Protein AF-R4U1H7-F1 (afdb_monomer)

Secondary structure (DSSP, 8-state):
-EETTEE-PPPPP-EE-TT--EEPPPSSTT-SS---B-TT---PPPTT-EEE-SS-EEE---HHHHHT--

Nearest PDB structures (foldseek):
  3egb-assembly1_A  TM=9.581E-01  e=1.411E-05  Homo sapiens
  3ega-assembly1_A  TM=9.762E-01  e=1.575E-04  Homo sapiens
  3egb-assembly2_B  TM=9.161E-01  e=8.893E-05  Homo sapiens

Radius of gyration: 14.52 Å; Cα contacts (8 Å, |Δi|>4): 77; chains: 1; bounding box: 33×33×34 Å

InterPro domains:
  IPR006800 Pellino family [PTHR12098] (6-70)
  IPR048334 Pellino, FHA domain [PF04710] (2-70)

Structure (mmCIF, N/CA/C/O backbone):
data_AF-R4U1H7-F1
#
_entry.id   AF-R4U1H7-F1
#
loop_
_atom_site.group_PDB
_atom_site.id
_atom_site.type_sy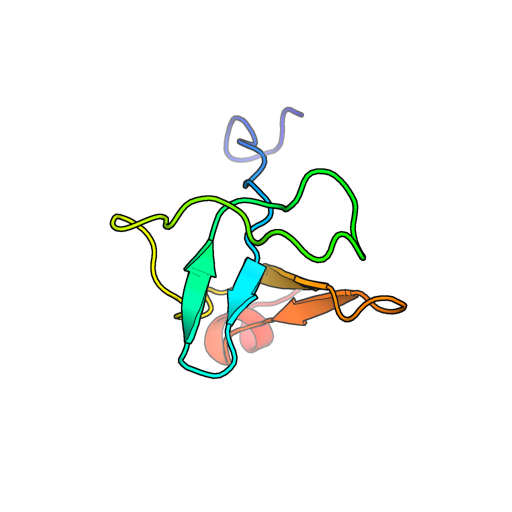mbol
_atom_site.label_atom_id
_atom_site.label_alt_id
_atom_site.label_comp_id
_atom_site.label_asym_id
_atom_site.label_entity_id
_atom_site.label_seq_id
_atom_site.pdbx_PDB_ins_code
_atom_site.Cartn_x
_atom_site.Cartn_y
_atom_site.Cartn_z
_atom_site.occupancy
_atom_site.B_iso_or_equiv
_atom_site.auth_seq_id
_atom_site.auth_comp_id
_atom_site.auth_asym_id
_atom_site.auth_atom_id
_atom_site.pdbx_PDB_model_num
ATOM 1 N N . GLY A 1 1 ? 4.547 19.319 -4.096 1.00 44.50 1 GLY A N 1
ATOM 2 C CA . GLY A 1 1 ? 5.761 20.060 -4.499 1.00 44.50 1 GLY A CA 1
ATOM 3 C C . GLY A 1 1 ? 5.798 20.109 -6.008 1.00 44.50 1 GLY A C 1
ATOM 4 O O . GLY A 1 1 ? 5.333 19.161 -6.623 1.00 44.50 1 GLY A O 1
ATOM 5 N N . GLN A 1 2 ? 6.256 21.205 -6.601 1.00 40.00 2 GLN A N 1
ATOM 6 C CA . GLN A 1 2 ? 6.282 21.362 -8.056 1.00 40.00 2 GLN A CA 1
ATOM 7 C C . GLN A 1 2 ? 7.498 20.619 -8.632 1.00 40.00 2 GLN A C 1
ATOM 9 O O . GLN A 1 2 ? 8.611 20.810 -8.144 1.00 40.00 2 GLN A O 1
ATOM 14 N N . PHE A 1 3 ? 7.294 19.767 -9.636 1.00 62.78 3 PHE A N 1
ATOM 15 C CA . PHE A 1 3 ? 8.372 19.054 -10.327 1.00 62.78 3 PHE A CA 1
ATOM 16 C C . PHE A 1 3 ? 8.235 19.158 -11.847 1.00 62.78 3 PHE A C 1
ATOM 18 O O . PHE A 1 3 ? 7.182 19.528 -12.370 1.00 62.78 3 PHE A O 1
ATOM 25 N N . CYS A 1 4 ? 9.320 18.867 -12.570 1.00 51.09 4 CYS A N 1
ATOM 26 C CA . CYS A 1 4 ? 9.322 18.803 -14.029 1.00 51.09 4 CYS A CA 1
ATOM 27 C C . CYS A 1 4 ? 8.324 17.727 -14.502 1.00 51.09 4 CYS A C 1
ATOM 29 O O . CYS A 1 4 ? 8.605 16.537 -14.432 1.00 51.09 4 CYS A O 1
ATOM 31 N N . GLY A 1 5 ? 7.133 18.154 -14.934 1.00 61.62 5 GLY A N 1
ATOM 32 C CA . GLY A 1 5 ? 6.024 17.268 -15.316 1.00 61.62 5 GLY A CA 1
ATOM 33 C C . GLY A 1 5 ? 4.655 17.660 -14.748 1.00 61.62 5 GLY A C 1
ATOM 34 O O . GLY A 1 5 ? 3.652 17.141 -15.224 1.00 61.62 5 GLY A O 1
ATOM 35 N N . GLY A 1 6 ? 4.584 18.591 -13.784 1.00 62.69 6 GLY A N 1
ATOM 36 C CA . GLY A 1 6 ? 3.320 19.113 -13.247 1.00 62.69 6 GLY A CA 1
ATOM 37 C C . GLY A 1 6 ? 3.282 19.199 -11.719 1.00 62.69 6 GLY A C 1
ATOM 38 O O . GLY A 1 6 ? 4.320 19.230 -11.053 1.00 62.69 6 GLY A O 1
ATOM 39 N N . GLU A 1 7 ? 2.072 19.265 -11.159 1.00 62.91 7 GLU A N 1
ATOM 40 C CA . GLU A 1 7 ? 1.859 19.202 -9.712 1.00 62.91 7 GLU A CA 1
ATOM 41 C C . GLU A 1 7 ? 1.894 17.753 -9.210 1.00 62.91 7 GLU A C 1
ATOM 43 O O . GLU A 1 7 ? 1.193 16.883 -9.727 1.00 62.91 7 GLU A O 1
ATOM 48 N N . ALA A 1 8 ? 2.671 17.499 -8.154 1.00 64.31 8 ALA A N 1
ATOM 49 C CA . ALA A 1 8 ? 2.556 16.263 -7.389 1.00 64.31 8 ALA A CA 1
ATOM 50 C C . ALA A 1 8 ? 1.253 16.243 -6.608 1.00 64.31 8 ALA A C 1
ATOM 52 O O . ALA A 1 8 ? 1.113 17.002 -5.644 1.00 64.31 8 ALA A O 1
ATOM 53 N N . GLN A 1 9 ? 0.360 15.318 -6.932 1.00 71.62 9 GLN A N 1
ATOM 54 C CA . GLN A 1 9 ? -0.648 14.899 -5.970 1.00 71.62 9 GLN A CA 1
ATOM 55 C C . GLN A 1 9 ? -0.067 13.759 -5.137 1.00 71.62 9 GLN A C 1
ATOM 57 O O . GLN A 1 9 ? 0.380 12.744 -5.668 1.00 71.62 9 GLN A O 1
ATOM 62 N N . CYS A 1 10 ? -0.002 13.964 -3.821 1.00 80.56 10 CYS A N 1
ATOM 63 C CA . CYS A 1 10 ? 0.413 12.916 -2.898 1.00 80.56 10 CYS A CA 1
ATOM 64 C C . CYS A 1 10 ? -0.697 11.862 -2.834 1.00 80.56 10 CYS A C 1
ATOM 66 O O . CYS A 1 10 ? -1.850 12.210 -2.579 1.00 80.56 10 CYS A O 1
ATOM 68 N N . GLY A 1 11 ? -0.353 10.595 -3.060 1.00 86.06 11 GLY A N 1
ATOM 69 C CA . GLY A 1 11 ? -1.287 9.492 -2.858 1.00 86.06 11 GLY A CA 1
ATOM 70 C C . GLY A 1 11 ? -1.652 9.319 -1.381 1.00 86.06 11 GLY A C 1
ATOM 71 O O . GLY A 1 11 ? -0.892 9.693 -0.486 1.00 86.06 11 GLY A O 1
ATOM 72 N N . PHE A 1 12 ? -2.814 8.723 -1.121 1.00 93.31 12 PHE A N 1
ATOM 73 C CA . PHE A 1 12 ? -3.219 8.338 0.229 1.00 93.31 12 PHE A CA 1
ATOM 74 C C . PHE A 1 12 ? -2.661 6.961 0.588 1.00 93.31 12 PHE A C 1
ATOM 76 O O . PHE A 1 12 ? -2.621 6.056 -0.243 1.00 93.31 12 PHE A O 1
ATOM 83 N N . TRP A 1 13 ? -2.286 6.776 1.853 1.00 96.94 13 TRP A N 1
ATOM 84 C CA . TRP A 1 13 ? -2.025 5.442 2.380 1.00 96.94 13 TRP A CA 1
ATOM 85 C C . TRP A 1 13 ? -3.338 4.683 2.566 1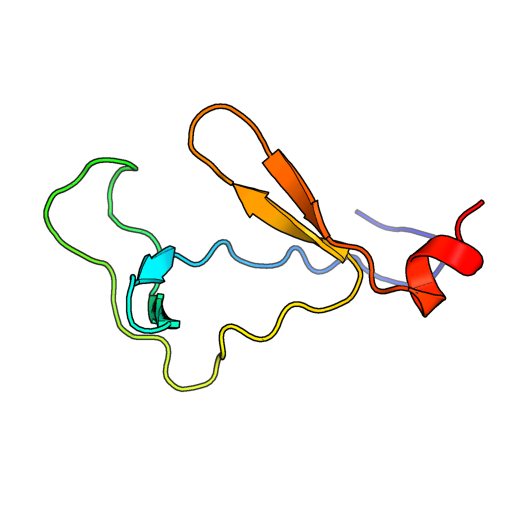.00 96.94 13 TRP A C 1
ATOM 87 O O . TRP A 1 13 ? -4.312 5.215 3.109 1.00 96.94 13 TRP A O 1
ATOM 97 N N . ARG A 1 14 ? -3.332 3.418 2.155 1.00 97.75 14 ARG A N 1
ATOM 98 C CA . ARG A 1 14 ? -4.425 2.467 2.347 1.00 97.75 14 ARG A CA 1
ATOM 99 C C . ARG A 1 14 ? -3.931 1.258 3.119 1.00 97.75 14 ARG A C 1
ATOM 101 O O . ARG A 1 14 ? -2.760 0.895 3.036 1.00 97.75 14 ARG A O 1
ATOM 108 N N . GLU A 1 15 ? -4.834 0.631 3.856 1.00 98.12 15 GLU A N 1
ATOM 109 C CA . GLU A 1 15 ? -4.590 -0.668 4.468 1.00 98.12 15 GLU A CA 1
ATOM 110 C C . GLU A 1 15 ? -5.151 -1.769 3.562 1.00 98.12 15 GLU A C 1
ATOM 112 O O . GLU A 1 15 ? -6.275 -1.663 3.071 1.00 98.12 15 GLU A O 1
ATOM 117 N N . VAL A 1 16 ? -4.376 -2.835 3.349 1.00 98.12 16 VAL A N 1
ATOM 118 C CA . VAL A 1 16 ? -4.799 -3.999 2.561 1.00 98.12 16 VAL A CA 1
ATOM 119 C C . VAL A 1 16 ? -4.952 -5.199 3.489 1.00 98.12 16 VAL A C 1
ATOM 121 O O . VAL A 1 16 ? -4.033 -5.564 4.219 1.00 98.12 16 VAL A O 1
ATOM 124 N N . SER A 1 17 ? -6.133 -5.813 3.475 1.00 97.31 17 SER A N 1
ATOM 125 C CA . SER A 1 17 ? -6.412 -7.023 4.258 1.00 97.31 17 SER A CA 1
ATOM 126 C C . SER A 1 17 ? -5.754 -8.273 3.661 1.00 97.31 17 SER A C 1
ATOM 128 O O . SER A 1 17 ? -5.377 -8.294 2.492 1.00 97.31 17 SER A O 1
ATOM 130 N N . VAL A 1 18 ? -5.712 -9.368 4.429 1.00 97.69 18 VAL A N 1
ATOM 131 C CA . VAL A 1 18 ? -5.219 -10.679 3.953 1.00 97.69 18 VAL A CA 1
ATOM 132 C C . VAL A 1 18 ? -5.969 -11.162 2.703 1.00 97.69 18 VAL A C 1
ATOM 134 O O . VAL A 1 18 ? -5.366 -11.747 1.812 1.00 97.69 18 VAL A O 1
ATOM 137 N N . GLY A 1 19 ? -7.276 -10.889 2.614 1.00 97.50 19 GLY A N 1
ATOM 138 C CA . GLY A 1 19 ? -8.101 -11.222 1.447 1.00 97.50 19 GLY A CA 1
ATOM 139 C C . GLY A 1 19 ? -7.996 -10.228 0.284 1.00 97.50 19 GLY A C 1
ATOM 140 O O . GLY A 1 19 ? -8.740 -10.359 -0.680 1.00 97.50 19 GLY A O 1
ATOM 141 N N . GLY A 1 20 ? -7.130 -9.214 0.375 1.00 97.75 20 GLY A N 1
ATOM 142 C CA . GLY A 1 20 ? -6.923 -8.211 -0.674 1.00 97.75 20 GLY A CA 1
ATOM 143 C C . GLY A 1 20 ? -7.899 -7.030 -0.671 1.00 97.75 20 GLY A C 1
ATOM 144 O O . GLY A 1 20 ? -7.765 -6.145 -1.507 1.00 97.75 20 GLY A O 1
ATOM 145 N N . GLY A 1 21 ? -8.852 -6.967 0.266 1.00 98.25 21 GLY A N 1
ATOM 146 C CA . GLY A 1 21 ? -9.733 -5.800 0.417 1.00 98.25 21 GLY A CA 1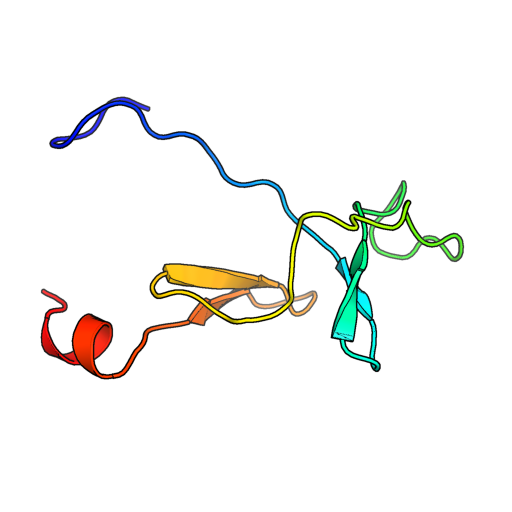
ATOM 147 C C . GLY A 1 21 ? -8.964 -4.539 0.829 1.00 98.25 21 GLY A C 1
ATOM 148 O O . GLY A 1 21 ? -8.050 -4.640 1.653 1.00 98.25 21 GLY A O 1
ATOM 149 N N . VAL A 1 22 ? -9.360 -3.386 0.279 1.00 98.44 22 VAL A N 1
ATOM 150 C CA . VAL A 1 22 ? -8.735 -2.070 0.490 1.00 98.44 22 VAL A CA 1
ATOM 151 C C . VAL A 1 22 ? -9.542 -1.245 1.492 1.00 98.44 22 VAL A C 1
ATOM 153 O O . VAL A 1 22 ? -10.770 -1.165 1.417 1.00 98.44 22 VAL A O 1
ATOM 156 N N . PHE A 1 23 ? -8.842 -0.633 2.445 1.00 98.50 23 PHE A N 1
ATOM 157 C CA . PHE A 1 23 ? -9.431 0.137 3.532 1.00 98.50 23 PHE A CA 1
ATOM 158 C C . PHE A 1 23 ? -8.713 1.474 3.729 1.00 98.50 23 PHE A C 1
ATOM 160 O O . PHE A 1 23 ? -7.520 1.621 3.446 1.00 98.50 23 PHE A O 1
ATOM 167 N N . SER A 1 24 ? -9.424 2.458 4.278 1.00 98.12 24 SER A N 1
ATOM 168 C CA . SER A 1 24 ? -8.786 3.631 4.872 1.00 98.12 24 SER A CA 1
ATOM 169 C C . SER A 1 24 ? -7.877 3.214 6.032 1.00 98.12 24 SER A C 1
ATOM 171 O O . SER A 1 24 ? -8.049 2.145 6.620 1.00 98.12 24 SER A O 1
ATOM 173 N N . LEU A 1 25 ? -6.944 4.086 6.416 1.00 97.81 25 LEU A N 1
ATOM 174 C CA . LEU A 1 25 ? -6.165 3.874 7.633 1.00 97.81 25 LEU A CA 1
ATOM 175 C C . LEU A 1 25 ? -7.070 3.779 8.870 1.00 97.81 25 LEU A C 1
ATOM 177 O O . LEU A 1 25 ? -8.143 4.390 8.931 1.00 97.81 25 LEU A O 1
ATOM 181 N N . ARG A 1 26 ? -6.597 3.025 9.863 1.00 97.94 26 ARG A N 1
ATOM 182 C CA . ARG A 1 26 ? -7.138 3.028 11.227 1.00 97.94 26 ARG A CA 1
ATOM 183 C C . ARG A 1 26 ? -6.765 4.332 11.940 1.00 97.94 26 ARG A C 1
ATOM 185 O O . ARG A 1 26 ? -5.866 5.046 11.502 1.00 97.94 26 ARG A O 1
ATOM 192 N N . GLU A 1 27 ? -7.405 4.603 13.077 1.00 97.06 27 GLU A N 1
ATOM 193 C CA . GLU A 1 27 ? -7.105 5.774 13.924 1.00 97.06 27 GLU A CA 1
ATOM 194 C C . GLU A 1 27 ? -5.627 5.827 14.350 1.00 97.06 27 GLU A C 1
ATOM 196 O O . GLU A 1 27 ? -4.995 6.880 14.342 1.00 97.06 27 GLU A O 1
ATOM 201 N N . SER A 1 28 ? -5.056 4.670 14.686 1.00 96.94 28 SER A N 1
ATOM 202 C CA . SER A 1 28 ? -3.625 4.497 14.922 1.00 96.94 28 SER A CA 1
ATOM 203 C C . SER A 1 28 ? -3.152 3.184 14.310 1.00 96.94 28 SER A C 1
ATOM 205 O O . SER A 1 28 ? -3.943 2.258 14.124 1.00 96.94 28 SER A O 1
ATOM 207 N N . ARG A 1 29 ? -1.851 3.083 14.012 1.00 93.69 29 ARG A N 1
ATOM 208 C CA . ARG A 1 29 ? -1.252 1.958 13.267 1.00 93.69 29 ARG A CA 1
ATOM 209 C C . ARG A 1 29 ? -1.642 0.571 13.797 1.00 93.69 29 ARG A C 1
ATOM 211 O O . ARG A 1 29 ? -1.804 -0.348 13.004 1.00 93.69 29 ARG A O 1
ATOM 218 N N . SER A 1 30 ? -1.816 0.432 15.109 1.00 94.19 30 SER A N 1
ATOM 219 C CA . SER A 1 30 ? -2.113 -0.849 15.767 1.00 94.19 30 SER A CA 1
ATOM 220 C C . SER A 1 30 ? -3.525 -0.927 16.361 1.00 94.19 30 SER A C 1
ATOM 222 O O . SER A 1 30 ? -3.817 -1.871 17.094 1.00 94.19 30 SER A O 1
ATOM 224 N N . ALA A 1 31 ? -4.402 0.049 16.090 1.00 97.56 31 ALA A N 1
ATOM 225 C CA . ALA A 1 31 ? -5.775 0.036 16.599 1.00 97.56 31 ALA A CA 1
ATOM 226 C C . ALA A 1 31 ? -6.508 -1.238 16.154 1.00 97.56 31 ALA A C 1
ATOM 228 O O . ALA A 1 31 ? -6.328 -1.691 15.029 1.00 97.56 31 ALA A O 1
ATOM 229 N N . GLN A 1 32 ? -7.355 -1.822 17.004 1.00 97.06 32 GLN A N 1
ATOM 230 C CA . GLN A 1 32 ? -8.090 -3.048 16.648 1.00 97.06 32 GLN A CA 1
ATOM 231 C C . GLN A 1 32 ? -9.190 -2.794 15.613 1.00 97.06 32 GLN A C 1
ATOM 233 O O . GLN A 1 32 ? -9.510 -3.671 14.812 1.00 97.06 32 GLN A O 1
ATOM 238 N N . GLN A 1 33 ? -9.758 -1.588 15.622 1.00 97.88 33 GLN A N 1
ATOM 239 C CA . GLN A 1 33 ? -10.814 -1.202 14.703 1.00 97.88 33 GLN A CA 1
ATOM 240 C C . GLN A 1 33 ? -10.229 -0.921 13.315 1.00 97.88 33 GLN A C 1
ATOM 242 O O . GLN A 1 33 ? -9.406 -0.021 13.149 1.00 97.88 33 GLN A O 1
ATOM 247 N N . LYS A 1 34 ? -10.674 -1.689 12.315 1.00 96.62 34 LYS A N 1
ATOM 248 C CA . LYS A 1 34 ? -10.332 -1.444 10.908 1.00 96.62 34 LYS A CA 1
ATOM 249 C C . LYS A 1 34 ? -10.921 -0.116 10.418 1.00 96.62 34 LYS A C 1
ATOM 251 O O . LYS A 1 34 ? -11.961 0.317 10.921 1.00 96.62 34 LYS A O 1
ATOM 256 N N . GLY A 1 35 ? -10.285 0.471 9.406 1.00 97.88 35 GLY A N 1
ATOM 257 C CA . GLY A 1 35 ? -10.833 1.607 8.669 1.00 97.88 35 GLY A CA 1
ATOM 258 C C . GLY A 1 35 ? -12.051 1.245 7.809 1.00 97.88 35 GLY A C 1
ATOM 259 O O . GLY A 1 35 ? -12.515 0.100 7.781 1.00 97.88 35 GLY A O 1
ATOM 260 N N . ASN A 1 36 ? -12.565 2.240 7.089 1.00 98.25 36 ASN A N 1
ATOM 261 C CA . ASN A 1 36 ? -13.691 2.075 6.173 1.00 98.25 36 ASN A CA 1
ATOM 262 C C . ASN A 1 36 ? -13.239 1.366 4.894 1.00 98.25 36 ASN A C 1
ATOM 264 O O . ASN A 1 36 ? -12.113 1.568 4.448 1.00 98.25 36 ASN A O 1
ATOM 268 N N . VAL A 1 37 ? -14.118 0.556 4.301 1.00 98.06 37 VAL A N 1
ATOM 269 C CA . VAL A 1 37 ? -13.878 -0.035 2.974 1.00 98.06 37 VAL A CA 1
ATOM 270 C C . VAL A 1 37 ? -13.787 1.088 1.939 1.00 98.06 37 VAL A C 1
ATOM 272 O O . VAL A 1 37 ? -14.548 2.052 2.011 1.00 98.06 37 VAL A O 1
ATOM 275 N N . VAL A 1 38 ? -12.864 0.952 0.989 1.00 98.19 38 VAL A N 1
ATOM 276 C CA . VAL A 1 38 ? -12.718 1.844 -0.168 1.00 98.19 38 VAL A CA 1
ATOM 277 C C . VAL A 1 38 ? -13.071 1.027 -1.409 1.00 98.19 38 VAL A C 1
ATOM 279 O O . VAL A 1 38 ? -12.279 0.197 -1.845 1.00 98.19 38 VAL A O 1
ATOM 282 N N . GLU A 1 39 ? -14.299 1.174 -1.909 1.00 97.12 39 GLU A N 1
ATOM 283 C CA . GLU A 1 39 ? -14.842 0.309 -2.974 1.00 97.12 39 GLU A CA 1
ATOM 284 C C . GLU A 1 39 ? -14.338 0.675 -4.377 1.00 97.12 39 GLU A C 1
ATOM 286 O O . GLU A 1 39 ? -14.379 -0.149 -5.288 1.00 97.12 39 GLU A O 1
ATOM 291 N N . ASP A 1 40 ? -13.861 1.903 -4.553 1.00 97.00 40 ASP A N 1
ATOM 292 C CA . ASP A 1 40 ? -13.371 2.463 -5.811 1.00 97.00 40 ASP A CA 1
ATOM 293 C C . ASP A 1 40 ? -11.869 2.225 -6.051 1.00 97.00 40 ASP A C 1
ATOM 295 O O . ASP A 1 40 ? -11.351 2.557 -7.118 1.00 97.00 40 ASP A O 1
ATOM 299 N N . GLU A 1 41 ? -11.171 1.594 -5.102 1.00 96.75 41 GLU A N 1
ATOM 300 C CA . GLU A 1 41 ? -9.752 1.248 -5.204 1.00 96.75 41 GLU A CA 1
ATOM 301 C C . GLU A 1 41 ? -9.527 -0.274 -5.159 1.00 96.75 41 GLU A C 1
ATOM 303 O O . GLU A 1 41 ? -10.329 -1.042 -4.631 1.00 96.75 41 GLU A O 1
ATOM 308 N N . ASN A 1 42 ? -8.406 -0.732 -5.722 1.00 97.06 42 ASN A N 1
ATOM 309 C CA . ASN A 1 42 ? -8.019 -2.145 -5.745 1.00 97.06 42 ASN A CA 1
ATOM 310 C C . ASN A 1 42 ? -6.570 -2.336 -5.268 1.00 97.06 42 ASN A C 1
ATOM 312 O O . ASN A 1 42 ? -5.824 -1.376 -5.092 1.00 97.06 42 ASN A O 1
ATOM 316 N N . ASN A 1 43 ? -6.169 -3.587 -5.045 1.00 97.44 43 ASN A N 1
ATOM 317 C CA . ASN A 1 43 ? -4.843 -3.947 -4.542 1.00 97.44 43 ASN A CA 1
ATOM 318 C C . ASN A 1 43 ? -3.823 -4.282 -5.651 1.00 97.44 43 ASN A C 1
ATOM 320 O O . ASN A 1 43 ? -2.803 -4.915 -5.369 1.00 97.44 43 ASN A O 1
ATOM 324 N N . ILE A 1 44 ? -4.081 -3.897 -6.906 1.00 97.94 44 ILE A N 1
ATOM 325 C CA . ILE A 1 44 ? -3.141 -4.111 -8.012 1.00 97.94 44 ILE A CA 1
ATOM 326 C C . ILE A 1 44 ? -2.019 -3.077 -7.902 1.00 97.94 44 ILE A C 1
ATOM 328 O O . ILE A 1 44 ? -2.250 -1.871 -7.977 1.00 97.94 44 ILE A O 1
ATOM 332 N N . LEU A 1 45 ? -0.786 -3.556 -7.738 1.00 96.94 45 LEU A N 1
ATOM 333 C CA . LEU A 1 45 ? 0.387 -2.694 -7.626 1.00 96.94 45 LEU A CA 1
ATOM 334 C C . LEU A 1 45 ? 0.688 -2.006 -8.964 1.00 96.94 45 LEU A C 1
ATOM 336 O O . LEU A 1 45 ? 0.784 -2.658 -10.005 1.00 96.94 45 LEU A O 1
ATOM 340 N N . GLN A 1 46 ? 0.903 -0.696 -8.913 1.00 95.06 46 GLN A N 1
ATOM 341 C CA . GLN A 1 46 ? 1.308 0.130 -10.051 1.00 95.06 46 GLN A CA 1
ATOM 342 C C . GLN A 1 46 ? 2.800 0.458 -9.936 1.00 95.06 46 GLN A C 1
ATOM 344 O O . GLN A 1 46 ? 3.360 0.435 -8.840 1.00 95.06 46 GLN A O 1
ATOM 349 N N . ASP A 1 47 ? 3.479 0.748 -11.050 1.00 94.38 47 ASP A N 1
ATOM 350 C CA . ASP A 1 47 ? 4.887 1.165 -10.981 1.00 94.38 47 ASP A CA 1
ATOM 351 C C . ASP A 1 47 ? 5.031 2.372 -10.045 1.00 94.38 47 ASP A C 1
ATOM 353 O O . ASP A 1 47 ? 4.334 3.372 -10.203 1.00 94.38 47 ASP A O 1
ATOM 357 N N . GLY A 1 48 ? 5.899 2.259 -9.040 1.00 93.06 48 GLY A N 1
ATOM 358 C CA . GLY A 1 48 ? 6.082 3.295 -8.031 1.00 93.06 48 GLY A CA 1
ATOM 359 C C . GLY A 1 48 ? 5.229 3.145 -6.766 1.00 93.06 48 GLY A C 1
ATOM 360 O O . GLY A 1 48 ? 5.361 3.974 -5.867 1.00 93.06 48 GLY A O 1
ATOM 361 N N . THR A 1 49 ? 4.386 2.110 -6.641 1.00 95.81 49 THR A N 1
ATOM 362 C CA . THR A 1 49 ? 3.627 1.865 -5.402 1.00 95.81 49 THR A CA 1
ATOM 363 C C . THR A 1 49 ? 4.566 1.697 -4.203 1.00 95.81 49 THR A C 1
ATOM 365 O O . THR A 1 49 ? 5.506 0.901 -4.236 1.00 95.81 49 THR A O 1
ATOM 368 N N 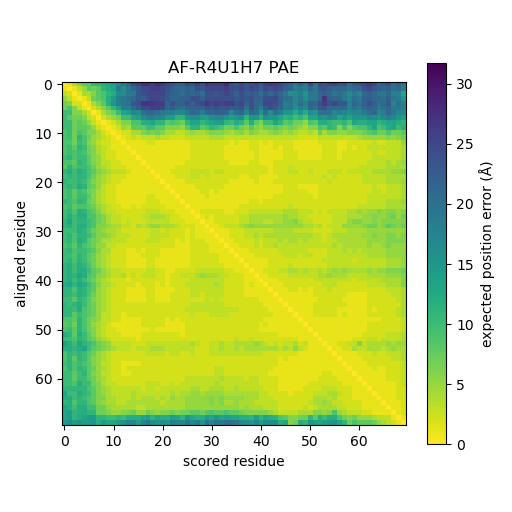. LEU A 1 50 ? 4.284 2.421 -3.117 1.00 97.06 50 LEU A N 1
ATOM 369 C CA . LEU A 1 50 ? 4.956 2.252 -1.832 1.00 97.06 50 LEU A CA 1
ATOM 370 C C . LEU A 1 50 ? 4.203 1.240 -0.966 1.00 97.06 50 LEU A C 1
ATOM 372 O O . LEU A 1 50 ? 2.979 1.297 -0.863 1.00 97.06 50 LEU A O 1
ATOM 376 N N . ILE A 1 51 ? 4.938 0.337 -0.320 1.00 98.44 51 ILE A N 1
ATOM 377 C CA . ILE A 1 51 ? 4.383 -0.689 0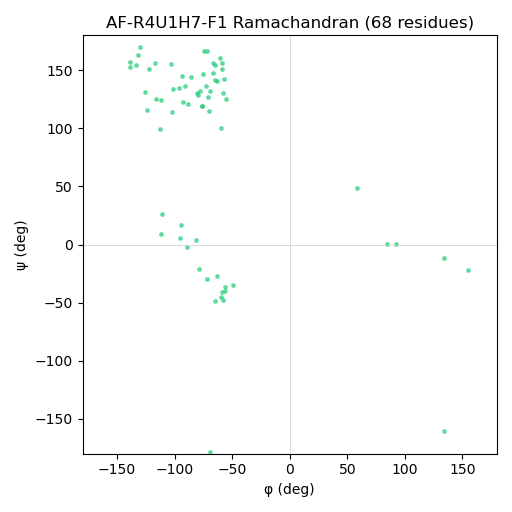.569 1.00 98.44 51 ILE A CA 1
ATOM 378 C C . ILE A 1 51 ? 5.056 -0.563 1.932 1.00 98.44 51 ILE A C 1
ATOM 380 O O . ILE A 1 51 ? 6.260 -0.779 2.0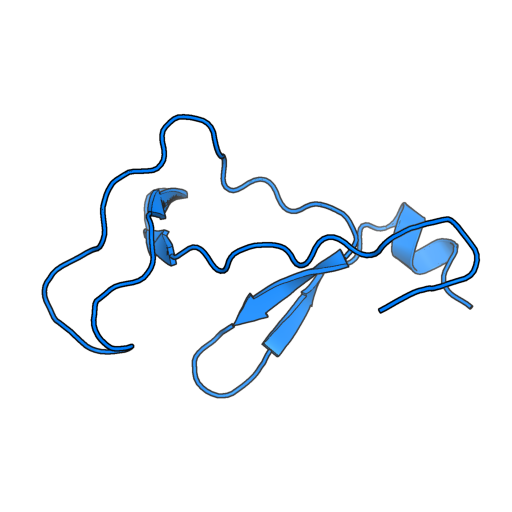55 1.00 98.44 51 ILE A O 1
ATOM 384 N N . ASP A 1 52 ? 4.281 -0.219 2.955 1.00 98.00 52 ASP A N 1
ATO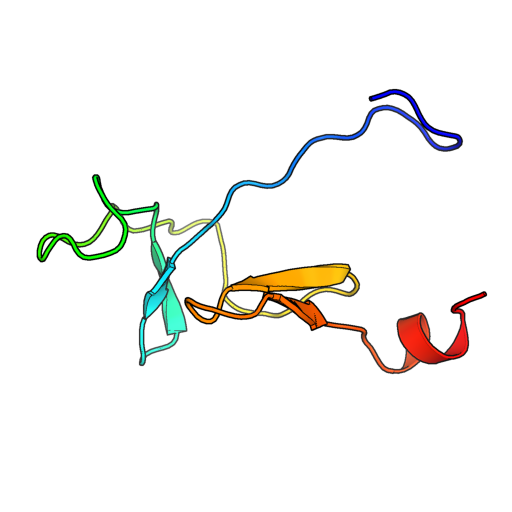M 385 C CA . ASP A 1 52 ? 4.752 -0.104 4.335 1.00 98.00 52 ASP A CA 1
ATOM 386 C C . ASP A 1 52 ? 4.548 -1.429 5.082 1.00 98.00 52 ASP A C 1
ATOM 388 O O . ASP A 1 52 ? 3.429 -1.932 5.183 1.00 98.00 52 ASP A O 1
ATOM 392 N N . LEU A 1 53 ? 5.639 -1.990 5.611 1.00 97.31 53 LEU A N 1
ATOM 393 C CA . LEU A 1 53 ? 5.671 -3.259 6.346 1.00 97.31 53 LEU A CA 1
ATOM 394 C C . LEU A 1 53 ? 5.965 -3.071 7.845 1.00 97.31 53 LEU A C 1
ATOM 396 O O . LEU A 1 53 ? 6.490 -3.970 8.496 1.00 97.31 53 LEU A O 1
ATOM 400 N N . CYS A 1 54 ? 5.639 -1.902 8.406 1.00 93.69 54 CYS A N 1
ATOM 401 C CA . CYS A 1 54 ? 5.794 -1.583 9.829 1.00 93.69 54 CYS A CA 1
ATOM 402 C C . CYS A 1 54 ? 7.236 -1.716 10.350 1.00 93.69 54 CYS A C 1
ATOM 404 O O . CYS A 1 54 ? 7.499 -2.309 11.395 1.00 93.69 54 CYS A O 1
ATOM 406 N N . GLY A 1 55 ? 8.174 -1.122 9.614 1.00 96.75 55 GLY A N 1
ATOM 407 C CA . GLY A 1 55 ? 9.602 -1.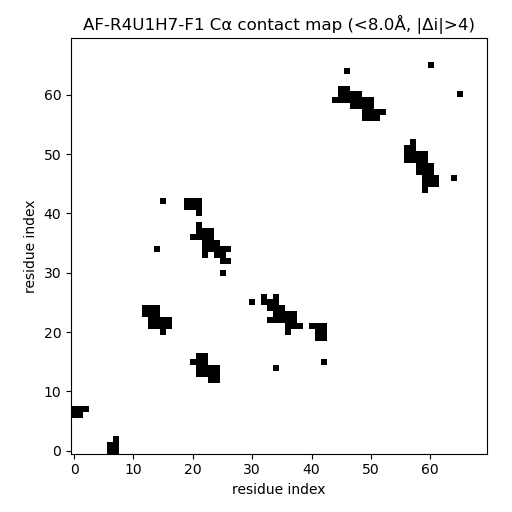099 9.953 1.00 96.75 55 GLY A CA 1
ATOM 408 C C . GLY A 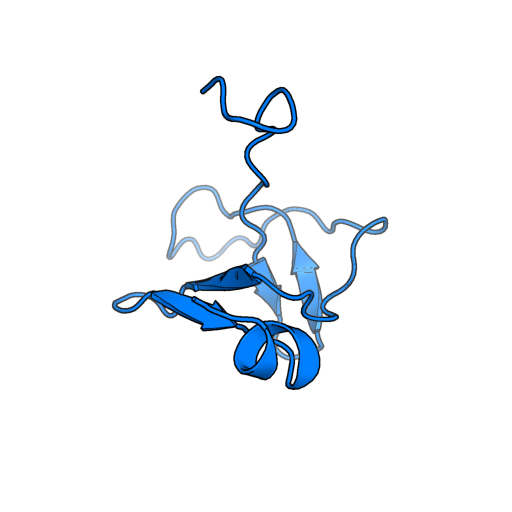1 55 ? 10.496 -0.923 8.727 1.00 96.75 55 GLY A C 1
ATOM 409 O O . GLY A 1 55 ? 11.616 -0.437 8.840 1.00 96.75 55 GLY A O 1
ATOM 410 N N . ALA A 1 56 ? 9.968 -1.254 7.550 1.00 97.81 56 ALA A N 1
ATOM 411 C CA . ALA A 1 56 ? 10.563 -0.961 6.257 1.00 97.81 56 ALA A CA 1
ATOM 412 C C . ALA A 1 56 ? 9.477 -0.501 5.277 1.00 97.81 56 ALA A C 1
ATOM 414 O O . ALA A 1 56 ? 8.321 -0.917 5.388 1.00 97.81 56 ALA A O 1
ATOM 415 N N . THR A 1 57 ? 9.877 0.309 4.299 1.00 98.00 57 THR A N 1
ATOM 416 C CA . THR A 1 57 ? 9.034 0.688 3.162 1.00 98.00 57 THR A CA 1
ATOM 417 C C . THR A 1 57 ? 9.671 0.157 1.889 1.00 98.00 57 THR A C 1
ATOM 419 O O . THR A 1 57 ? 10.836 0.441 1.612 1.00 98.00 57 THR A O 1
ATOM 422 N N . LEU A 1 58 ? 8.914 -0.616 1.117 1.00 98.19 58 LEU A N 1
ATOM 423 C CA . LEU A 1 58 ? 9.325 -1.099 -0.195 1.00 98.19 58 LEU A CA 1
ATOM 424 C C . LEU A 1 58 ? 8.812 -0.150 -1.281 1.00 98.19 58 LEU A C 1
ATOM 426 O O . LEU A 1 58 ? 7.701 0.369 -1.179 1.00 98.19 58 LEU A O 1
ATOM 430 N N . LEU A 1 59 ? 9.603 0.028 -2.337 1.00 96.44 59 LEU A N 1
ATOM 431 C CA . LEU A 1 59 ? 9.171 0.630 -3.595 1.00 96.44 59 LEU A CA 1
ATOM 432 C C . LEU A 1 59 ? 8.950 -0.495 -4.605 1.00 96.44 59 LEU A C 1
ATOM 434 O O . LEU A 1 59 ? 9.903 -1.166 -5.004 1.00 96.44 59 LEU A O 1
ATOM 438 N N . TRP A 1 60 ? 7.707 -0.701 -5.024 1.00 96.81 60 TRP A N 1
ATOM 439 C CA . TRP A 1 60 ? 7.400 -1.629 -6.101 1.00 96.81 60 TRP A CA 1
ATOM 440 C C . TRP A 1 60 ? 7.712 -0.997 -7.457 1.00 96.81 60 TRP A C 1
ATOM 442 O O . TRP A 1 60 ? 7.299 0.127 -7.745 1.00 96.81 60 TRP A O 1
ATOM 452 N N . ARG A 1 61 ? 8.410 -1.746 -8.313 1.00 96.69 61 ARG A N 1
ATOM 453 C CA . ARG A 1 61 ? 8.628 -1.401 -9.719 1.00 96.69 61 ARG A CA 1
ATOM 454 C C . ARG A 1 61 ? 8.170 -2.563 -10.589 1.00 96.69 61 ARG A C 1
ATOM 456 O O . ARG A 1 61 ? 8.538 -3.711 -10.354 1.00 96.69 61 ARG A O 1
ATOM 463 N N . SER A 1 62 ? 7.384 -2.247 -11.607 1.00 95.75 62 SER A N 1
ATOM 464 C CA . SER A 1 62 ? 7.138 -3.123 -12.745 1.00 95.75 62 SER A CA 1
ATOM 465 C C . SER A 1 62 ? 8.458 -3.456 -13.448 1.00 95.75 62 SER A C 1
ATOM 467 O O . SER A 1 62 ? 9.423 -2.695 -13.374 1.00 95.75 62 SER A O 1
ATOM 469 N N . ALA A 1 63 ? 8.506 -4.575 -14.173 1.00 96.56 63 ALA A N 1
ATOM 470 C CA . ALA A 1 63 ? 9.700 -4.947 -14.932 1.00 96.56 63 ALA A CA 1
ATOM 471 C C . ALA A 1 63 ? 10.091 -3.867 -15.960 1.00 96.56 63 ALA A C 1
ATOM 473 O O . ALA A 1 63 ? 11.267 -3.535 -16.098 1.00 96.56 63 ALA A O 1
ATOM 474 N N . GLU A 1 64 ? 9.100 -3.284 -16.641 1.00 95.38 64 GLU A N 1
ATOM 475 C CA . GLU A 1 64 ? 9.309 -2.190 -17.590 1.00 95.38 64 GLU A CA 1
ATOM 476 C C . GLU A 1 64 ? 9.834 -0.930 -16.899 1.00 95.38 64 GLU A C 1
ATOM 478 O O . GLU A 1 64 ? 10.821 -0.348 -17.349 1.00 95.38 64 GLU A O 1
ATOM 483 N N . GLY A 1 65 ? 9.202 -0.520 -15.796 1.00 92.19 65 GLY A N 1
ATOM 484 C CA . GLY A 1 65 ? 9.644 0.635 -15.026 1.00 92.19 65 GLY A CA 1
ATOM 485 C C . GLY A 1 65 ? 11.064 0.442 -14.513 1.00 92.19 65 GLY A C 1
ATOM 486 O O . GLY A 1 65 ? 11.900 1.328 -14.680 1.00 92.19 65 GLY A O 1
ATOM 487 N N . LEU A 1 66 ? 11.381 -0.736 -13.971 1.00 93.25 66 LEU A N 1
ATOM 488 C CA . LEU A 1 66 ? 12.729 -1.064 -13.522 1.00 93.25 66 LEU A CA 1
ATOM 489 C C . LEU A 1 66 ? 13.748 -0.933 -14.664 1.00 93.25 66 LEU A C 1
ATOM 491 O O . LEU A 1 66 ? 14.744 -0.240 -14.488 1.00 93.25 66 LEU A O 1
ATOM 495 N N . ALA A 1 67 ? 13.466 -1.500 -15.840 1.00 94.75 67 ALA A N 1
ATOM 496 C CA . ALA A 1 67 ? 14.346 -1.420 -17.010 1.00 94.75 67 ALA A CA 1
ATOM 497 C C . ALA A 1 67 ? 14.547 0.010 -17.548 1.00 94.75 67 ALA A C 1
ATOM 499 O O . ALA A 1 67 ? 15.578 0.297 -18.149 1.00 94.75 67 ALA A O 1
ATOM 500 N N . LYS A 1 68 ? 13.570 0.901 -17.340 1.00 90.50 68 LYS A N 1
ATOM 501 C CA . LYS A 1 68 ? 13.616 2.323 -17.729 1.00 90.50 68 LYS A CA 1
ATOM 502 C C . LYS A 1 68 ? 14.077 3.249 -16.600 1.00 90.50 68 LYS A C 1
ATOM 504 O O . LYS A 1 68 ? 13.993 4.468 -16.741 1.00 90.50 68 LYS A O 1
ATOM 509 N N . SER A 1 69 ? 14.494 2.691 -15.465 1.00 80.81 69 SER A N 1
ATOM 510 C CA . SER A 1 69 ? 15.014 3.492 -14.357 1.00 80.81 69 SER A CA 1
ATOM 511 C C . SER A 1 69 ? 16.341 4.145 -14.757 1.00 80.81 69 SER A C 1
ATOM 513 O O . SER A 1 69 ? 17.065 3.541 -15.549 1.00 80.81 69 SER A O 1
ATOM 515 N N . PRO A 1 70 ? 16.653 5.351 -14.244 1.00 68.69 70 PRO A N 1
ATOM 516 C CA . PRO A 1 70 ? 17.970 5.963 -14.410 1.00 68.69 70 PRO A CA 1
ATOM 517 C C . PRO A 1 70 ? 19.118 5.052 -13.965 1.00 68.69 70 PRO A C 1
ATOM 519 O O . PRO A 1 70 ? 18.897 4.238 -13.035 1.00 68.69 70 PRO A O 1
#

Organism: Apis cerana (NCBI:txid7461)

Foldseek 3Di:
DADDPGDDDDDADWDADPVFWTFHDDPDNPDPDTHHTDPPDGNDDDQQDWDDPPPDIDGDHDPVRVVVDD

Solvent-accessible surface area (backbone atoms only — not comparable to full-atom values): 4710 Å² total; per-residue (Å²): 101,85,52,99,91,48,79,58,77,83,80,81,79,66,39,70,46,97,90,49,52,37,21,40,59,41,97,42,101,81,52,86,60,75,38,53,78,41,88,93,58,74,76,76,84,50,72,68,39,73,45,79,69,88,88,52,73,46,76,43,62,39,74,69,53,54,73,69,51,133

Mean predicted aligned error: 5.28 Å

Sequence (70 aa):
GQFCGGEAQCGFWREVSVGGGVFSLRESRSAQQKGNVVEDENNILQDGTLIDLCGATLLWRSAEGLAKSP

pLDDT: mean 90.67, std 13.85, range [40.0, 98.5]